Protein AF-U3CA37-F1 (afdb_monomer)

Mean predicted aligned error: 13.5 Å

Secondary structure (DSSP, 8-state):
----PPP-----------TT--------EETTEE-------S------PEEP-TTTEEEETTTTEEEEE-S--SEEE--SEETTEE--EE-TTTTTTS--SEEEPPTT--EE-TTTT-SS--S--PPPTT--EE-TTTT-SS---

pLDDT: mean 79.8, std 25.6, range [34.44, 98.94]

Sequence (145 aa):
MIKSKAPIVLLASIVVAVGSNCSYAEKIVEDGRISVNPTPKTPERSTKSMMLTLAMVDFDKKTGMINRYSASYPSIIIPKVLDGVTVKEIGEWAFYGNNLTSVTIPDSVTTIGYGAFAENNLTSVTIPDSVTTIGEWAFYSNKLT

Nearest PDB structures (foldseek):
  6mlx-assembly3_C  TM=6.012E-01  e=7.110E-04  Treponema pallidum
  4gt6-assembly1_A  TM=7.610E-01  e=6.012E-02  Faecalibacterium duncaniae
  4fd0-assembly1_A  TM=4.757E-01  e=2.683E-02  Bacteroides caccae ATCC 43185

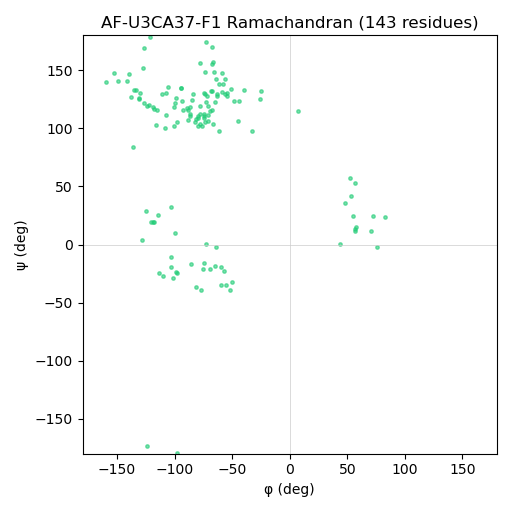Organism: NCBI:txid1219077

Radius of gyration: 23.81 Å; Cα contacts (8 Å, |Δi|>4): 264; chains: 1; bounding box: 54×65×43 Å

Structure (mmCIF, N/CA/C/O backbone):
data_AF-U3CA37-F1
#
_entry.id   AF-U3CA37-F1
#
loop_
_atom_site.group_PDB
_atom_site.id
_atom_site.type_symbol
_atom_site.label_atom_id
_atom_site.label_alt_id
_atom_site.label_comp_id
_atom_site.label_asym_id
_atom_site.label_entity_id
_atom_site.label_seq_id
_atom_site.pdbx_PDB_ins_code
_atom_site.Cartn_x
_atom_site.Cartn_y
_atom_site.Cartn_z
_atom_site.occupancy
_atom_site.B_iso_or_equiv
_atom_site.auth_seq_id
_atom_site.auth_comp_id
_atom_site.auth_asym_id
_atom_site.auth_atom_id
_atom_site.pdbx_PDB_model_num
ATOM 1 N N . MET A 1 1 ? 27.567 -56.763 28.546 1.00 39.06 1 MET A N 1
ATOM 2 C CA . MET A 1 1 ? 26.875 -55.483 28.270 1.00 39.06 1 MET A CA 1
ATOM 3 C C . MET A 1 1 ? 27.781 -54.343 28.708 1.00 39.06 1 MET A C 1
ATOM 5 O O . MET A 1 1 ? 27.805 -53.989 29.879 1.00 39.06 1 MET A O 1
ATOM 9 N N . ILE A 1 2 ? 28.616 -53.854 27.792 1.00 36.28 2 ILE A N 1
ATOM 10 C CA . ILE A 1 2 ? 29.615 -52.817 28.069 1.00 36.28 2 ILE A CA 1
ATOM 11 C C . ILE A 1 2 ? 28.906 -51.470 27.890 1.00 36.28 2 ILE A C 1
ATOM 13 O O . ILE A 1 2 ? 28.464 -51.151 26.790 1.00 36.28 2 ILE A O 1
ATOM 17 N N . LYS A 1 3 ? 28.715 -50.715 28.977 1.00 36.09 3 LYS A N 1
ATOM 18 C CA . LYS A 1 3 ? 28.159 -49.356 28.919 1.00 36.09 3 LYS A CA 1
ATOM 19 C C . LYS A 1 3 ? 29.220 -48.440 28.299 1.00 36.09 3 LYS A C 1
ATOM 21 O O . LYS A 1 3 ? 30.213 -48.134 28.952 1.00 36.09 3 LYS A O 1
ATOM 26 N N . SER A 1 4 ? 29.022 -48.037 27.046 1.00 35.75 4 SER A N 1
ATOM 27 C CA . SER A 1 4 ? 29.830 -47.000 26.400 1.00 35.75 4 SER A CA 1
ATOM 28 C C . SER A 1 4 ? 29.549 -45.659 27.084 1.00 35.75 4 SER A C 1
ATOM 30 O O . SER A 1 4 ? 28.411 -45.188 27.087 1.00 35.75 4 SER A O 1
ATOM 32 N N . LYS A 1 5 ? 30.565 -45.076 27.729 1.00 39.62 5 LYS A N 1
ATOM 33 C CA . LYS A 1 5 ? 30.531 -43.685 28.197 1.00 39.62 5 LYS A CA 1
ATOM 34 C C . LYS A 1 5 ? 30.661 -42.785 26.965 1.00 39.62 5 LYS A C 1
ATOM 36 O O . LYS A 1 5 ? 31.640 -42.908 26.238 1.00 39.62 5 LYS A O 1
ATOM 41 N N . ALA A 1 6 ? 29.695 -41.895 26.744 1.00 35.78 6 ALA A N 1
ATOM 42 C CA . ALA A 1 6 ? 29.813 -40.847 25.732 1.00 35.78 6 ALA A CA 1
ATOM 43 C C . ALA A 1 6 ? 31.064 -39.982 26.011 1.00 35.78 6 ALA A C 1
ATOM 45 O O . ALA A 1 6 ? 31.322 -39.675 27.182 1.00 35.78 6 ALA A O 1
ATOM 46 N N . PRO A 1 7 ? 31.854 -39.595 24.993 1.00 38.53 7 PRO A N 1
ATOM 47 C CA . PRO A 1 7 ? 32.984 -38.705 25.203 1.00 38.53 7 PRO A CA 1
ATOM 48 C C . PRO A 1 7 ? 32.479 -37.307 25.578 1.00 38.53 7 PRO A C 1
ATOM 50 O O . PRO A 1 7 ? 31.579 -36.752 24.952 1.00 38.53 7 PRO A O 1
ATOM 53 N N . ILE A 1 8 ? 33.068 -36.750 26.634 1.00 37.31 8 ILE A N 1
ATOM 54 C CA . ILE A 1 8 ? 32.865 -35.370 27.076 1.00 37.31 8 ILE A CA 1
ATOM 55 C C . ILE A 1 8 ? 33.556 -34.467 26.046 1.00 37.31 8 ILE A C 1
ATOM 57 O O . ILE A 1 8 ? 34.781 -34.481 25.945 1.00 37.31 8 ILE A O 1
ATOM 61 N N . VAL A 1 9 ? 32.788 -33.700 25.269 1.00 39.66 9 VAL A N 1
ATOM 62 C CA . VAL A 1 9 ? 33.335 -32.701 24.338 1.00 39.66 9 VAL A CA 1
ATOM 63 C C . VAL A 1 9 ? 33.628 -31.428 25.127 1.00 39.66 9 VAL A C 1
ATOM 65 O O . VAL A 1 9 ? 32.716 -30.709 25.529 1.00 39.66 9 VAL A O 1
ATOM 68 N N . LEU A 1 10 ? 34.909 -31.163 25.389 1.00 39.41 10 LEU A N 1
ATOM 69 C CA . LEU A 1 10 ? 35.355 -29.898 25.967 1.00 39.41 10 LEU A CA 1
ATOM 70 C C . LEU A 1 10 ? 35.407 -28.848 24.845 1.00 39.41 10 LEU A C 1
ATOM 72 O O . LEU A 1 10 ? 36.269 -28.916 23.970 1.00 39.41 10 LEU A O 1
ATOM 76 N N . LEU A 1 11 ? 34.487 -27.883 24.854 1.00 38.59 11 LEU A N 1
ATOM 77 C CA . LEU A 1 11 ? 34.545 -26.729 23.955 1.00 38.59 11 LEU A CA 1
ATOM 78 C C . LEU A 1 11 ? 35.635 -25.773 24.456 1.00 38.59 11 LEU A C 1
ATOM 80 O O . LEU A 1 11 ? 35.476 -25.132 25.492 1.00 38.59 11 LEU A O 1
ATOM 84 N N . ALA A 1 12 ? 36.751 -25.680 23.734 1.00 39.03 12 ALA A N 1
ATOM 85 C CA . ALA A 1 12 ? 37.747 -24.635 23.944 1.00 39.03 12 ALA A CA 1
ATOM 86 C C . ALA A 1 12 ? 37.557 -23.549 22.877 1.00 39.03 12 ALA A C 1
ATOM 88 O O . ALA A 1 12 ? 37.954 -23.722 21.725 1.00 39.03 12 ALA A O 1
ATOM 89 N N . SER A 1 13 ? 36.940 -22.428 23.250 1.00 40.34 13 SER A N 1
ATOM 90 C CA . SER A 1 13 ? 36.810 -21.263 22.372 1.00 40.34 13 SER A CA 1
ATOM 91 C C . SER A 1 13 ? 38.147 -20.519 22.306 1.00 40.34 13 SER A C 1
ATOM 93 O O . SER A 1 13 ? 38.495 -19.786 23.229 1.00 40.34 13 SER A O 1
ATOM 95 N N . ILE A 1 14 ? 38.912 -20.690 21.225 1.00 43.09 14 ILE A N 1
ATOM 96 C CA . ILE A 1 14 ? 40.054 -19.816 20.917 1.00 43.09 14 ILE A CA 1
ATOM 97 C C . ILE A 1 14 ? 39.560 -18.694 20.002 1.00 43.09 14 ILE A C 1
ATOM 99 O O . 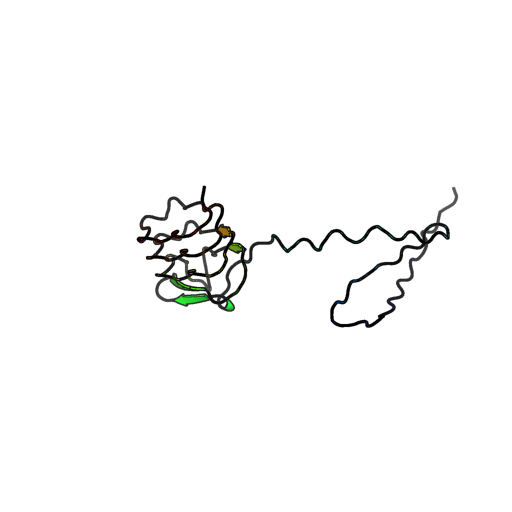ILE A 1 14 ? 39.141 -18.933 18.872 1.00 43.09 14 ILE A O 1
ATOM 103 N N . VAL A 1 15 ? 39.618 -17.458 20.499 1.00 37.84 15 VAL A N 1
ATOM 104 C CA . VAL A 1 15 ? 39.380 -16.248 19.705 1.00 37.84 15 VAL A CA 1
ATOM 105 C C . VAL A 1 15 ? 40.668 -15.919 18.952 1.00 37.84 15 VAL A C 1
ATOM 107 O O . VAL A 1 15 ? 41.637 -15.470 19.559 1.00 37.84 15 VAL A O 1
ATOM 110 N N . VAL A 1 16 ? 40.697 -16.125 17.634 1.00 38.69 16 VAL A N 1
ATOM 111 C CA . VAL A 1 16 ? 41.711 -15.500 16.771 1.00 3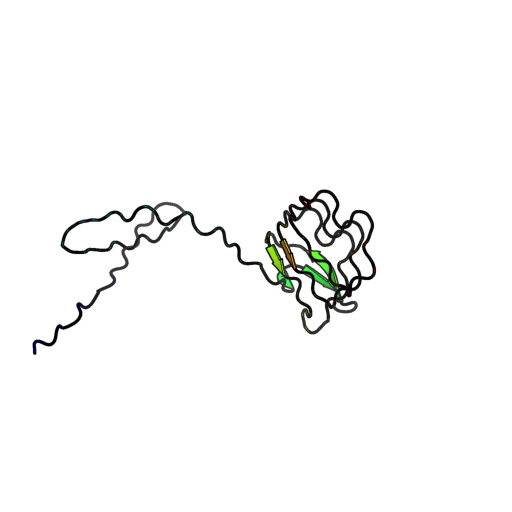8.69 16 VAL A CA 1
ATOM 112 C C . VAL A 1 16 ? 41.077 -14.259 16.159 1.00 38.69 16 VAL A C 1
ATOM 114 O O . VAL A 1 16 ? 40.220 -14.353 15.285 1.00 38.69 16 VAL A O 1
ATOM 117 N N . ALA A 1 17 ? 41.473 -13.086 16.650 1.00 34.44 17 ALA A N 1
ATOM 118 C CA . ALA A 1 17 ? 41.082 -11.820 16.053 1.00 34.44 17 ALA A CA 1
ATOM 119 C C . ALA A 1 17 ? 41.876 -11.601 14.758 1.00 34.44 17 ALA A C 1
ATOM 121 O O . ALA A 1 17 ? 43.083 -11.371 14.794 1.00 34.44 17 ALA A O 1
ATOM 122 N N . VAL A 1 18 ? 41.188 -11.637 13.618 1.00 39.78 18 VAL A N 1
ATOM 123 C CA . VAL A 1 18 ? 41.654 -11.035 12.364 1.00 39.78 18 VAL A CA 1
ATOM 124 C C . VAL A 1 18 ? 40.518 -10.185 11.785 1.00 39.78 18 VAL A C 1
ATOM 126 O O . VAL A 1 18 ? 39.391 -10.650 11.669 1.00 39.78 18 VAL A O 1
ATOM 129 N N . GLY A 1 19 ? 40.836 -8.913 11.521 1.00 38.06 19 GLY A N 1
ATOM 130 C CA . GLY A 1 19 ? 40.036 -7.838 10.907 1.00 38.06 19 GLY A CA 1
ATOM 131 C C . GLY A 1 19 ? 38.548 -8.075 10.607 1.00 38.06 19 GLY A C 1
ATOM 132 O O . GLY A 1 19 ? 38.212 -8.838 9.713 1.00 38.06 19 GLY A O 1
ATOM 133 N N . SER A 1 20 ? 37.688 -7.315 11.297 1.00 50.25 20 SER A N 1
ATOM 134 C CA . SER A 1 20 ? 36.280 -6.943 11.022 1.00 50.25 20 SER A CA 1
ATOM 135 C C . SER A 1 20 ? 35.258 -7.981 10.526 1.00 50.25 20 SER A C 1
ATOM 137 O O . SER A 1 20 ? 34.098 -7.617 10.385 1.00 50.25 20 SER A O 1
ATOM 139 N N . ASN A 1 21 ? 35.608 -9.251 10.338 1.00 45.44 21 ASN A N 1
ATOM 140 C CA . ASN A 1 21 ? 34.684 -10.314 9.947 1.00 45.44 21 ASN A CA 1
ATOM 141 C C . ASN A 1 21 ? 34.958 -11.573 10.781 1.00 45.44 21 ASN A C 1
ATOM 143 O O . ASN A 1 21 ? 35.661 -12.487 10.354 1.00 45.44 21 ASN A O 1
ATOM 147 N N . CYS A 1 22 ? 34.390 -11.632 11.988 1.00 37.94 22 CYS A N 1
ATOM 148 C CA . CYS A 1 22 ? 34.384 -12.854 12.789 1.00 37.94 22 CYS A CA 1
ATOM 149 C C . CYS A 1 22 ? 33.518 -13.924 12.102 1.00 37.94 22 CYS A C 1
ATOM 151 O O . CYS A 1 22 ? 32.294 -13.874 12.188 1.00 37.94 22 CYS A O 1
ATOM 153 N N . SER A 1 23 ? 34.144 -14.912 11.459 1.00 44.31 23 SER A N 1
ATOM 154 C CA . SER A 1 23 ? 33.488 -16.175 11.105 1.00 44.31 23 SER A CA 1
ATOM 155 C C . SER A 1 23 ? 33.872 -17.233 12.133 1.00 44.31 23 SER A C 1
ATOM 157 O O . SER A 1 23 ? 35.054 -17.527 12.308 1.00 44.31 23 SER A O 1
ATOM 159 N N . TYR A 1 24 ? 32.878 -17.825 12.799 1.00 43.12 24 TYR A N 1
ATOM 160 C CA . TYR A 1 24 ? 33.071 -19.035 13.597 1.00 43.12 24 TYR A CA 1
ATOM 161 C C . TYR A 1 24 ? 33.473 -20.175 12.648 1.00 43.12 24 TYR A C 1
ATOM 163 O O . TYR A 1 24 ? 32.755 -20.467 11.693 1.00 43.12 24 TYR A O 1
ATOM 171 N N . ALA A 1 25 ? 34.621 -20.803 12.885 1.00 43.41 25 ALA A N 1
ATOM 172 C CA . ALA A 1 25 ? 34.962 -22.087 12.288 1.00 43.41 25 ALA A CA 1
ATOM 173 C C . ALA A 1 25 ? 35.081 -23.093 13.434 1.00 43.41 25 ALA A C 1
ATOM 175 O O . ALA A 1 25 ? 36.063 -23.078 14.176 1.00 43.41 25 ALA A O 1
ATOM 176 N N . GLU A 1 26 ? 34.065 -23.936 13.620 1.00 46.53 26 GLU A N 1
ATOM 177 C CA . GLU A 1 26 ? 34.178 -25.067 14.539 1.00 46.53 26 GLU A CA 1
ATOM 178 C C . GLU A 1 26 ? 35.123 -26.105 13.925 1.00 46.53 26 GLU A C 1
ATOM 180 O O . GLU A 1 26 ? 34.899 -26.613 12.825 1.00 46.53 26 GLU A O 1
ATOM 185 N N . LYS A 1 27 ? 36.226 -26.398 14.619 1.00 49.94 27 LYS A N 1
ATOM 186 C CA . LYS A 1 27 ? 37.180 -27.431 14.216 1.00 49.94 27 LYS A CA 1
ATOM 187 C C . LYS A 1 27 ? 36.723 -28.762 14.809 1.00 49.94 27 LYS A C 1
ATOM 189 O O . LYS A 1 27 ? 36.863 -28.972 16.010 1.00 49.94 27 LYS A O 1
ATOM 194 N N . ILE A 1 28 ? 36.196 -29.658 13.978 1.00 46.22 28 ILE A N 1
ATOM 195 C CA . ILE A 1 28 ? 35.865 -31.027 14.395 1.00 46.22 28 ILE A CA 1
ATOM 196 C C . ILE A 1 28 ? 37.139 -31.879 14.306 1.00 46.22 28 ILE A C 1
ATOM 198 O O . ILE A 1 28 ? 37.834 -31.861 13.289 1.00 46.22 28 ILE A O 1
ATOM 202 N N . VAL A 1 29 ? 37.468 -32.602 15.378 1.00 48.94 29 VAL A N 1
ATOM 203 C CA . VAL A 1 29 ? 38.515 -33.634 15.376 1.00 48.94 29 VAL A CA 1
ATOM 204 C C . VAL A 1 29 ? 37.819 -34.987 15.461 1.00 48.94 29 VAL A C 1
ATOM 206 O O . VAL A 1 29 ? 37.422 -35.406 16.543 1.00 48.94 29 VAL A O 1
ATOM 209 N N . GLU A 1 30 ? 37.683 -35.663 14.324 1.00 46.91 30 GLU A N 1
ATOM 210 C CA . GLU A 1 30 ? 37.276 -37.070 14.257 1.00 46.91 30 GLU A CA 1
ATOM 211 C C . GLU A 1 30 ? 38.470 -37.913 13.786 1.00 46.91 30 GLU A C 1
ATOM 213 O O . GLU A 1 30 ? 39.156 -37.569 12.820 1.00 46.91 30 GLU A O 1
ATOM 218 N 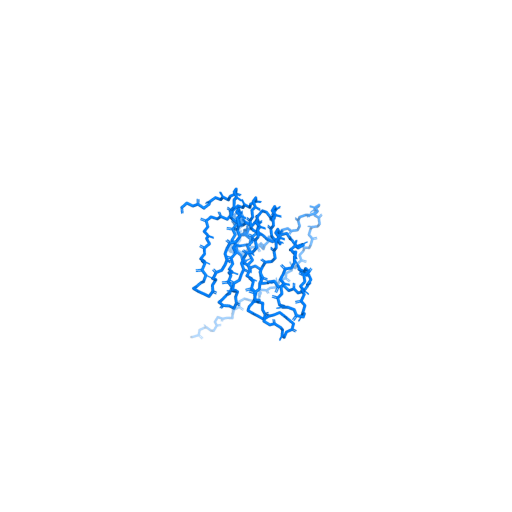N . ASP A 1 31 ? 38.768 -38.989 14.521 1.00 51.97 31 ASP A N 1
ATOM 219 C CA . ASP A 1 31 ? 39.752 -40.030 14.180 1.00 51.97 31 ASP A CA 1
ATOM 220 C C . ASP A 1 31 ? 41.141 -39.541 13.721 1.00 51.97 31 ASP A C 1
ATOM 222 O O . ASP A 1 31 ? 41.799 -40.142 12.870 1.00 51.97 31 ASP A O 1
ATOM 226 N N . GLY A 1 32 ? 41.621 -38.437 14.302 1.00 52.69 32 GLY A N 1
ATOM 227 C CA . GLY A 1 32 ? 42.980 -37.930 14.079 1.00 52.69 32 GLY A CA 1
ATOM 228 C C . GLY A 1 32 ? 43.232 -37.344 12.685 1.00 52.69 32 GLY A C 1
ATOM 229 O O . GLY A 1 32 ? 44.383 -37.059 12.350 1.00 52.69 32 GLY A O 1
ATOM 230 N N . ARG A 1 33 ? 42.190 -37.122 11.873 1.00 44.50 33 ARG A N 1
ATOM 231 C CA . ARG A 1 33 ? 42.300 -36.443 10.575 1.00 44.50 33 ARG A CA 1
ATOM 232 C C . ARG A 1 33 ? 41.689 -35.050 10.661 1.00 44.50 33 ARG A C 1
ATOM 234 O O . ARG A 1 33 ? 40.564 -34.872 11.113 1.00 44.50 33 ARG A O 1
ATOM 241 N N . ILE A 1 34 ? 42.434 -34.047 10.197 1.00 52.03 34 ILE A N 1
ATOM 242 C CA . ILE A 1 34 ? 41.888 -32.703 9.991 1.00 52.03 34 ILE A CA 1
ATOM 243 C C . ILE A 1 34 ? 41.087 -32.753 8.692 1.00 52.03 34 ILE A C 1
ATOM 245 O O . ILE A 1 34 ? 41.666 -32.759 7.608 1.00 52.03 34 ILE A O 1
ATOM 249 N N . SER A 1 35 ? 39.764 -32.797 8.801 1.00 47.50 35 SER A N 1
ATOM 250 C CA . SER A 1 35 ? 38.889 -32.488 7.675 1.00 47.50 35 SER A CA 1
ATOM 251 C C . SER A 1 35 ? 38.619 -30.986 7.690 1.00 47.50 35 SER A C 1
ATOM 253 O O . SER A 1 35 ? 38.043 -30.464 8.646 1.00 47.50 35 SER A O 1
ATOM 255 N N . VAL A 1 36 ? 39.064 -30.264 6.658 1.00 50.97 36 VAL A N 1
ATOM 256 C CA . VAL A 1 36 ? 38.512 -28.935 6.386 1.00 50.97 36 VAL A CA 1
ATOM 257 C C . VAL A 1 36 ? 37.122 -29.169 5.815 1.00 50.97 36 VAL A C 1
ATOM 259 O O . VAL A 1 36 ? 36.973 -29.633 4.687 1.00 50.97 36 VAL A O 1
ATOM 262 N N . ASN A 1 37 ? 36.092 -28.919 6.620 1.00 43.00 37 ASN A N 1
ATOM 263 C CA . ASN A 1 37 ? 34.734 -28.896 6.096 1.00 43.00 37 ASN A CA 1
ATOM 264 C C . ASN A 1 37 ? 34.721 -27.862 4.953 1.00 43.00 37 ASN A C 1
ATOM 266 O O . ASN A 1 37 ? 35.234 -26.755 5.170 1.00 43.00 37 ASN A O 1
ATOM 270 N N . PRO A 1 38 ? 34.215 -28.186 3.745 1.00 49.25 38 PRO A N 1
ATOM 271 C CA . PRO A 1 38 ? 34.028 -27.171 2.722 1.00 49.25 38 PRO A CA 1
ATOM 272 C C . PRO A 1 38 ? 33.257 -26.019 3.356 1.00 49.25 38 PRO A C 1
ATOM 274 O O . PRO A 1 38 ? 32.322 -26.239 4.129 1.00 49.25 38 PRO A O 1
ATOM 277 N N . THR A 1 39 ? 33.758 -24.817 3.087 1.00 42.81 39 THR A N 1
ATOM 278 C CA . THR A 1 39 ? 33.263 -23.520 3.542 1.00 42.81 39 THR A CA 1
ATOM 279 C C . THR A 1 39 ? 31.771 -23.559 3.866 1.00 42.81 39 THR A C 1
ATOM 281 O O . THR A 1 39 ? 30.999 -24.037 3.026 1.00 42.81 39 THR A O 1
ATOM 284 N N . PRO A 1 40 ? 31.336 -23.027 5.029 1.00 44.38 40 PRO A N 1
ATOM 285 C CA . PRO A 1 40 ? 29.926 -22.765 5.258 1.00 44.38 40 PRO A CA 1
ATOM 286 C C . PRO A 1 40 ? 29.373 -22.116 3.996 1.00 44.38 40 PRO A C 1
ATOM 288 O O . PRO A 1 40 ? 29.937 -21.126 3.513 1.00 44.38 40 PRO A O 1
ATOM 291 N N . LYS A 1 41 ? 28.333 -22.735 3.419 1.00 47.25 41 LYS A N 1
ATOM 292 C CA . LYS A 1 41 ? 27.541 -22.122 2.354 1.00 47.25 41 LYS A CA 1
ATOM 293 C C . LYS A 1 41 ? 27.370 -20.655 2.724 1.00 47.25 41 LYS A C 1
ATOM 295 O O . LYS A 1 41 ? 27.089 -20.354 3.885 1.00 47.25 41 LYS A O 1
ATOM 300 N N . THR A 1 42 ? 27.617 -19.791 1.743 1.00 39.59 42 THR A N 1
ATOM 301 C CA . THR A 1 42 ? 27.384 -18.346 1.779 1.00 39.59 42 THR A CA 1
ATOM 302 C C . THR A 1 42 ? 26.267 -18.044 2.772 1.00 39.59 42 THR A C 1
ATOM 304 O O . THR A 1 42 ? 25.219 -18.683 2.632 1.00 39.59 42 THR A O 1
ATOM 307 N N . PRO A 1 43 ? 26.479 -17.170 3.779 1.00 38.78 43 PRO A N 1
ATOM 308 C CA . PRO A 1 43 ? 25.476 -16.928 4.808 1.00 38.78 43 PRO A CA 1
ATOM 309 C C . PRO A 1 43 ? 24.157 -16.702 4.091 1.00 38.78 43 PRO A C 1
ATOM 311 O O . PRO A 1 43 ? 24.118 -15.876 3.174 1.00 38.78 43 PRO A O 1
ATOM 314 N N . GLU A 1 44 ? 23.136 -17.500 4.420 1.00 40.28 44 GLU A N 1
ATOM 315 C CA . GLU A 1 44 ? 21.782 -17.280 3.929 1.00 40.28 44 GLU A CA 1
ATOM 316 C C . GLU A 1 44 ? 21.524 -15.787 4.088 1.00 40.28 44 GLU A C 1
ATOM 318 O O . GLU A 1 44 ? 21.453 -15.273 5.207 1.00 40.28 44 GLU A O 1
ATOM 323 N N . ARG A 1 45 ? 21.520 -15.055 2.968 1.00 49.53 45 ARG A N 1
ATOM 324 C CA . ARG A 1 45 ? 21.203 -13.634 2.949 1.00 49.53 45 ARG A CA 1
ATOM 325 C C . ARG A 1 45 ? 19.776 -13.591 3.454 1.00 49.53 45 ARG A C 1
ATOM 327 O O . ARG A 1 45 ? 18.882 -13.910 2.684 1.00 49.53 45 ARG A O 1
ATOM 334 N N . SER A 1 46 ? 19.625 -13.319 4.750 1.00 50.50 46 SER A N 1
ATOM 335 C CA . SER A 1 46 ? 18.399 -13.440 5.534 1.00 50.50 46 SER A CA 1
ATOM 336 C C . SER A 1 46 ? 17.172 -13.129 4.678 1.00 50.50 46 SER A C 1
ATOM 338 O O . SER A 1 46 ? 16.821 -11.970 4.485 1.00 50.50 46 SER A O 1
ATOM 340 N N . THR A 1 47 ? 16.524 -14.175 4.162 1.00 60.03 47 THR A N 1
ATOM 341 C CA . THR A 1 47 ? 15.269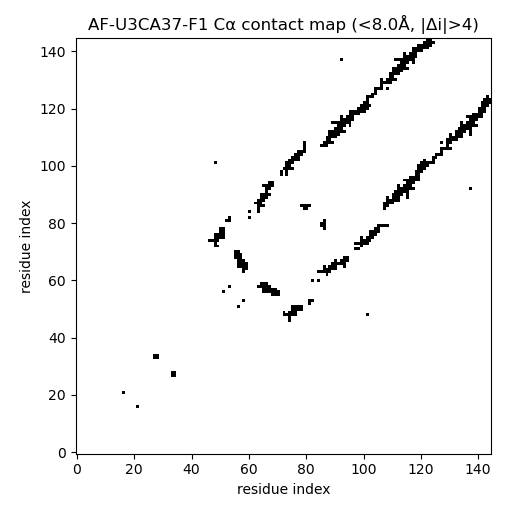 -14.109 3.393 1.00 60.03 47 THR A CA 1
ATOM 342 C C . THR A 1 47 ? 14.078 -13.794 4.296 1.00 60.03 47 THR A C 1
ATOM 344 O O . THR A 1 47 ? 12.939 -13.716 3.844 1.00 60.03 47 THR A O 1
ATOM 347 N N . LYS A 1 48 ? 14.336 -13.617 5.594 1.00 84.44 48 LYS A N 1
ATOM 348 C CA . LYS A 1 48 ? 13.341 -13.326 6.608 1.00 84.44 48 LYS A CA 1
ATOM 349 C C . LYS A 1 48 ? 12.781 -11.921 6.406 1.00 84.44 48 LYS A C 1
ATOM 351 O O . LYS A 1 48 ? 13.489 -10.931 6.586 1.00 84.44 48 LYS A O 1
ATOM 356 N N . SER A 1 49 ? 11.496 -11.853 6.079 1.00 90.81 49 SER A N 1
ATOM 357 C CA . SER A 1 49 ? 10.744 -10.603 6.053 1.00 90.81 49 SER A CA 1
ATOM 358 C C . SER A 1 49 ? 10.711 -9.958 7.438 1.00 90.81 49 SER A C 1
ATOM 360 O O . SER A 1 49 ? 10.517 -10.636 8.451 1.00 90.81 49 SER A O 1
ATOM 362 N N . MET A 1 50 ? 10.886 -8.641 7.482 1.00 96.06 50 MET A N 1
ATOM 363 C CA . MET A 1 50 ? 10.851 -7.849 8.703 1.00 96.06 50 MET A CA 1
ATOM 364 C C . MET A 1 50 ? 9.446 -7.296 8.941 1.00 96.06 50 MET A C 1
ATOM 366 O O . MET A 1 50 ? 8.900 -6.586 8.102 1.00 96.06 50 MET A O 1
ATOM 370 N N . MET A 1 51 ? 8.861 -7.591 10.099 1.00 97.12 51 MET A N 1
ATOM 371 C CA . MET A 1 51 ? 7.609 -6.954 10.503 1.00 97.12 51 MET A CA 1
ATOM 372 C C . MET A 1 51 ? 7.875 -5.506 10.907 1.00 97.12 51 MET A C 1
ATOM 374 O O . MET A 1 51 ? 8.772 -5.246 11.712 1.00 97.12 51 MET A O 1
ATOM 378 N N . LEU A 1 52 ? 7.104 -4.571 10.351 1.00 97.56 52 LEU A N 1
ATOM 379 C CA . LEU A 1 52 ? 7.271 -3.158 10.671 1.00 97.56 52 LEU A CA 1
ATOM 380 C C . LEU A 1 52 ? 6.961 -2.885 12.143 1.00 97.56 52 LEU A C 1
ATOM 382 O O . LEU A 1 52 ? 6.028 -3.435 12.728 1.00 97.56 52 LEU A O 1
ATOM 386 N N . THR A 1 53 ? 7.743 -1.978 12.716 1.00 97.62 53 THR A N 1
ATOM 387 C CA . THR A 1 53 ? 7.536 -1.417 14.050 1.00 97.62 53 THR A CA 1
ATOM 388 C C . THR A 1 53 ? 7.527 0.105 13.954 1.00 97.62 53 THR A C 1
ATOM 390 O O . THR A 1 53 ? 7.936 0.667 12.937 1.00 97.62 53 THR A O 1
ATOM 393 N N . LEU A 1 54 ? 7.126 0.790 15.029 1.00 96.06 54 LEU A N 1
ATOM 394 C CA . LEU A 1 54 ? 7.138 2.257 15.086 1.00 96.06 54 LEU A CA 1
ATOM 395 C C . LEU A 1 54 ? 8.519 2.878 14.819 1.00 96.06 54 LEU A C 1
ATOM 397 O O . LEU A 1 54 ? 8.597 4.032 14.429 1.00 96.06 54 LEU A O 1
ATOM 401 N N . ALA A 1 55 ? 9.612 2.136 15.016 1.00 96.62 55 ALA A N 1
ATOM 402 C CA . ALA A 1 55 ? 10.954 2.644 14.736 1.00 96.62 55 ALA A CA 1
ATOM 403 C C . ALA A 1 55 ? 11.273 2.716 13.230 1.00 96.62 55 ALA A C 1
ATOM 405 O O . ALA A 1 55 ? 12.251 3.348 12.844 1.00 96.62 55 ALA A O 1
ATOM 406 N N . MET A 1 56 ? 10.488 2.039 12.387 1.00 97.31 56 MET A N 1
ATOM 407 C CA . MET A 1 56 ? 10.744 1.906 10.947 1.00 97.31 56 MET A CA 1
ATOM 408 C C . MET A 1 56 ? 9.861 2.808 10.091 1.00 97.31 56 MET A C 1
ATOM 410 O O . MET A 1 56 ? 10.069 2.879 8.880 1.00 97.31 56 MET A O 1
ATOM 414 N N . VAL A 1 57 ? 8.843 3.426 10.692 1.00 98.25 57 VAL A N 1
ATOM 415 C CA . VAL A 1 57 ? 7.845 4.209 9.973 1.00 98.25 57 VAL A CA 1
ATOM 416 C C . VAL A 1 57 ? 7.469 5.473 10.724 1.00 98.25 57 VAL A C 1
ATOM 418 O O . VAL A 1 57 ? 7.386 5.487 11.949 1.00 98.25 57 VAL A O 1
ATOM 421 N N . ASP A 1 58 ? 7.165 6.515 9.966 1.00 98.50 58 ASP A N 1
ATOM 422 C CA . ASP A 1 58 ? 6.300 7.586 10.434 1.00 98.50 58 ASP A CA 1
ATOM 423 C C . ASP A 1 58 ? 4.846 7.103 10.316 1.00 98.50 58 ASP A C 1
ATOM 425 O O . ASP A 1 58 ? 4.345 6.876 9.211 1.00 98.50 58 ASP A O 1
ATOM 429 N N . PHE A 1 59 ? 4.204 6.866 11.461 1.00 98.62 59 PHE A N 1
ATOM 430 C CA . PHE A 1 59 ? 2.850 6.329 11.555 1.00 98.62 59 PHE A CA 1
ATOM 431 C C . PHE A 1 59 ? 1.927 7.320 12.261 1.00 98.62 59 PHE A C 1
ATOM 433 O O . PHE A 1 59 ? 2.107 7.631 13.444 1.00 98.62 59 PHE A O 1
ATOM 440 N N . ASP A 1 60 ? 0.898 7.775 11.550 1.00 98.50 60 ASP A N 1
ATOM 441 C CA . ASP A 1 60 ? -0.142 8.617 12.120 1.00 98.50 60 ASP A CA 1
ATOM 442 C C . ASP A 1 60 ? -1.147 7.763 12.902 1.00 98.50 60 ASP A C 1
ATOM 444 O O . ASP A 1 60 ? -2.052 7.131 12.355 1.00 98.50 60 ASP A O 1
ATOM 448 N N . LYS A 1 61 ? -1.010 7.793 14.229 1.00 98.00 61 LYS A N 1
ATOM 449 C CA . LYS A 1 61 ? -1.875 7.063 15.166 1.00 98.00 61 LYS A CA 1
ATOM 450 C C . LYS A 1 61 ? -3.329 7.543 15.168 1.00 98.00 61 LYS A C 1
ATOM 452 O O . LYS A 1 61 ? -4.191 6.822 15.663 1.00 98.00 61 LYS A O 1
ATOM 457 N N . LYS A 1 62 ? -3.627 8.748 14.669 1.00 98.31 62 LYS A N 1
ATOM 458 C CA . LYS A 1 62 ? -5.008 9.257 14.612 1.00 98.31 62 LYS A CA 1
ATOM 459 C C . LYS A 1 62 ? -5.783 8.614 13.470 1.00 98.31 62 LYS A C 1
ATOM 461 O O . LYS A 1 62 ? -6.965 8.315 13.625 1.00 98.31 62 LYS A O 1
ATOM 466 N N . THR A 1 63 ? -5.122 8.413 12.336 1.00 98.19 63 THR A N 1
ATOM 467 C CA . THR A 1 63 ? -5.747 7.938 11.095 1.00 98.19 63 THR A CA 1
ATOM 468 C C . THR A 1 63 ? -5.492 6.452 10.844 1.00 98.19 63 THR A C 1
ATOM 470 O O . THR A 1 63 ? -6.345 5.774 10.271 1.00 98.19 63 THR A O 1
ATOM 473 N N . GLY A 1 64 ? -4.373 5.914 11.333 1.00 98.56 64 GLY A N 1
ATOM 474 C CA . GLY A 1 64 ? -3.891 4.584 10.970 1.00 98.56 64 GLY A CA 1
ATOM 475 C C . GLY A 1 64 ? -3.107 4.578 9.655 1.00 98.56 64 GLY A C 1
ATOM 476 O O . GLY A 1 64 ? -3.048 3.538 8.994 1.00 98.56 64 GLY A O 1
ATOM 477 N N . MET A 1 65 ? -2.547 5.725 9.259 1.00 98.88 65 MET A N 1
ATOM 478 C CA . MET A 1 65 ? -1.786 5.896 8.021 1.00 98.88 65 MET A CA 1
ATOM 479 C C . MET A 1 65 ? -0.283 5.720 8.249 1.00 98.88 65 MET A C 1
ATOM 481 O O . MET A 1 65 ? 0.292 6.292 9.176 1.00 98.88 65 MET A O 1
ATOM 485 N N . ILE A 1 66 ? 0.373 4.960 7.372 1.00 98.88 66 ILE A N 1
ATOM 486 C CA . ILE A 1 66 ? 1.836 4.965 7.255 1.00 98.88 66 ILE A CA 1
ATOM 487 C C . ILE A 1 66 ? 2.225 6.092 6.298 1.00 98.88 66 ILE A C 1
ATOM 489 O O . ILE A 1 66 ? 1.967 5.990 5.101 1.00 98.88 66 ILE A O 1
ATOM 493 N N . ASN A 1 67 ? 2.854 7.144 6.820 1.00 98.69 67 ASN A N 1
ATOM 494 C CA . ASN A 1 67 ? 3.283 8.310 6.042 1.00 98.69 67 ASN A CA 1
ATOM 495 C C . ASN A 1 67 ? 4.601 8.061 5.313 1.00 98.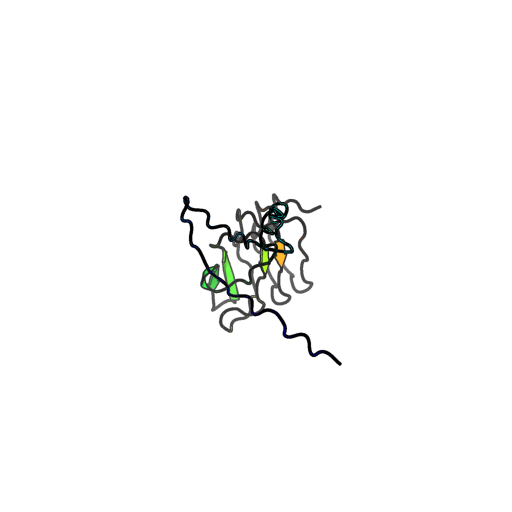69 67 ASN A C 1
ATOM 497 O O . ASN A 1 67 ? 4.818 8.561 4.215 1.00 98.69 67 ASN A O 1
ATOM 501 N N . ARG A 1 68 ? 5.516 7.325 5.951 1.00 98.62 68 ARG A N 1
ATOM 502 C CA . ARG A 1 68 ? 6.862 7.107 5.424 1.00 98.62 68 ARG A CA 1
ATOM 503 C C . ARG A 1 68 ? 7.515 5.889 6.047 1.00 98.62 68 ARG A C 1
ATOM 505 O O . ARG A 1 68 ? 7.456 5.713 7.257 1.00 98.62 68 ARG A O 1
ATOM 512 N N . TYR A 1 69 ? 8.223 5.118 5.239 1.00 98.31 69 TYR A N 1
ATOM 513 C CA . TYR A 1 69 ? 9.172 4.098 5.656 1.00 98.31 69 TYR A CA 1
ATOM 514 C C . TYR A 1 69 ? 10.590 4.673 5.699 1.00 98.31 69 TYR A C 1
ATOM 516 O O . TYR A 1 69 ? 11.006 5.413 4.806 1.00 98.31 69 TYR A O 1
ATOM 524 N N . SER A 1 70 ? 11.322 4.379 6.772 1.00 93.62 70 SER A N 1
ATOM 525 C CA . SER A 1 70 ? 12.639 4.964 7.061 1.00 93.62 70 SER A CA 1
ATOM 526 C C . SER A 1 70 ? 13.726 3.929 7.367 1.00 93.62 70 SER A C 1
ATOM 528 O O . SER A 1 70 ? 14.857 4.305 7.675 1.00 93.62 70 SER A O 1
ATOM 530 N N . ALA A 1 71 ? 13.411 2.635 7.272 1.00 93.75 71 ALA A N 1
ATOM 531 C CA . ALA A 1 71 ? 14.381 1.552 7.429 1.00 93.75 71 ALA A CA 1
ATOM 532 C C . ALA A 1 71 ? 14.884 1.029 6.066 1.00 93.75 71 ALA A C 1
ATOM 534 O O . ALA A 1 71 ? 14.515 1.537 5.014 1.00 93.75 71 ALA A O 1
ATOM 535 N N . SER A 1 72 ? 15.771 0.030 6.082 1.00 90.12 72 SER A N 1
ATOM 536 C CA . SER A 1 72 ? 16.451 -0.497 4.886 1.00 90.12 72 SER A CA 1
ATOM 537 C C . SER A 1 72 ? 16.270 -2.007 4.693 1.00 90.12 72 SER A C 1
ATOM 539 O O . SER A 1 72 ? 17.135 -2.687 4.137 1.00 90.12 72 SER A O 1
ATOM 541 N N . TYR A 1 73 ? 15.146 -2.558 5.161 1.00 94.44 73 TYR A N 1
ATOM 542 C CA . TYR A 1 73 ? 14.836 -3.975 4.978 1.00 94.44 73 TYR A CA 1
ATOM 543 C C . TYR A 1 73 ? 14.176 -4.206 3.613 1.00 94.44 73 TYR A C 1
ATOM 545 O O . TYR A 1 73 ? 13.128 -3.625 3.353 1.00 94.44 73 TYR A O 1
ATOM 553 N N . PRO A 1 74 ? 14.721 -5.090 2.759 1.00 93.62 74 PRO A N 1
ATOM 554 C CA . PRO A 1 74 ? 14.184 -5.315 1.415 1.00 93.62 74 PRO A CA 1
ATOM 555 C C . PRO A 1 74 ? 12.885 -6.136 1.412 1.00 93.62 74 PRO A C 1
ATOM 557 O O . PRO A 1 74 ? 12.117 -6.073 0.460 1.00 93.62 74 PRO A O 1
ATOM 560 N N . SER A 1 75 ? 12.611 -6.905 2.465 1.00 95.69 75 SER A N 1
ATOM 561 C CA . SER A 1 75 ? 11.375 -7.678 2.601 1.00 95.69 75 SER A CA 1
ATOM 562 C C . SER A 1 75 ? 10.664 -7.264 3.875 1.00 95.69 75 SER A C 1
ATOM 564 O O . SER A 1 75 ? 11.226 -7.421 4.961 1.00 95.69 75 SER A O 1
ATOM 566 N N . ILE A 1 76 ? 9.438 -6.757 3.757 1.00 96.94 76 ILE A N 1
ATOM 567 C CA . ILE A 1 76 ? 8.677 -6.233 4.896 1.00 96.94 76 ILE A CA 1
ATOM 568 C C . ILE A 1 76 ? 7.277 -6.836 5.009 1.00 96.94 76 ILE A C 1
ATOM 570 O O . ILE A 1 76 ? 6.654 -7.219 4.019 1.00 96.94 76 ILE A O 1
ATOM 574 N N . ILE A 1 77 ? 6.774 -6.886 6.240 1.00 98.06 77 ILE A N 1
ATOM 575 C CA . ILE A 1 77 ? 5.385 -7.212 6.565 1.00 98.06 77 ILE A CA 1
ATOM 576 C C . ILE A 1 77 ? 4.780 -5.990 7.246 1.00 98.06 77 ILE A C 1
ATOM 578 O O . ILE A 1 77 ? 5.226 -5.598 8.329 1.00 98.06 77 ILE A O 1
ATOM 582 N N . ILE A 1 78 ? 3.765 -5.395 6.623 1.00 98.50 78 ILE A N 1
ATOM 583 C CA . ILE A 1 78 ? 2.974 -4.333 7.239 1.00 98.50 78 ILE A CA 1
ATOM 584 C C . ILE A 1 78 ? 2.002 -5.013 8.221 1.00 98.50 78 ILE A C 1
ATOM 586 O O . ILE A 1 78 ? 1.210 -5.861 7.804 1.00 98.50 78 ILE A O 1
ATOM 590 N N . PRO A 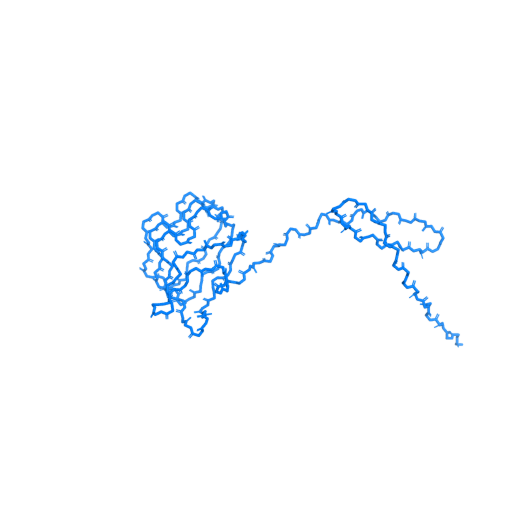1 79 ? 2.065 -4.719 9.531 1.00 98.50 79 PRO A N 1
ATOM 591 C CA . PRO A 1 79 ? 1.171 -5.344 10.489 1.00 98.50 79 PRO A CA 1
ATOM 592 C C . PRO A 1 79 ? -0.237 -4.759 10.362 1.00 98.50 79 PRO A C 1
ATOM 594 O O . PRO A 1 79 ? -0.413 -3.575 10.095 1.00 98.50 79 PRO A O 1
ATOM 597 N N . LYS A 1 80 ? -1.252 -5.580 10.636 1.00 98.69 80 LYS A N 1
ATOM 598 C CA . LYS A 1 80 ? -2.653 -5.135 10.715 1.00 98.69 80 LYS A CA 1
ATOM 599 C C . LYS A 1 80 ? -2.868 -4.057 11.782 1.00 98.69 80 LYS A C 1
ATOM 601 O O . LYS A 1 80 ? -3.700 -3.169 11.624 1.00 98.69 80 LYS A O 1
ATOM 606 N N . VAL A 1 81 ? -2.126 -4.153 12.883 1.00 98.56 81 VAL A N 1
ATOM 607 C CA . VAL A 1 81 ? -2.194 -3.238 14.025 1.00 98.56 81 VAL A CA 1
ATOM 608 C C . VAL A 1 81 ? -0.785 -2.791 14.380 1.00 98.56 81 VAL A C 1
ATOM 610 O O . VAL A 1 81 ? 0.102 -3.626 14.555 1.00 98.56 81 VAL A O 1
ATOM 613 N N . LEU A 1 82 ? -0.595 -1.485 14.531 1.00 97.75 82 LEU A N 1
ATOM 614 C CA . LEU A 1 82 ? 0.639 -0.876 14.997 1.00 97.75 82 LEU A CA 1
ATOM 615 C C . LEU A 1 82 ? 0.315 0.039 16.179 1.00 97.75 82 LEU A C 1
ATOM 617 O O . LEU A 1 82 ? -0.517 0.934 16.071 1.00 97.75 82 LEU A O 1
ATOM 621 N N . ASP A 1 83 ? 0.939 -0.227 17.328 1.00 96.94 83 ASP A N 1
ATOM 622 C CA . ASP A 1 83 ? 0.709 0.524 18.573 1.00 96.94 83 ASP A CA 1
ATOM 623 C C . ASP A 1 83 ? -0.771 0.612 18.995 1.00 96.94 83 ASP A C 1
ATOM 625 O O . ASP A 1 83 ? -1.283 1.660 19.376 1.00 96.94 83 ASP A O 1
ATOM 629 N N . GLY A 1 84 ? -1.497 -0.501 18.856 1.00 98.00 84 GLY A N 1
ATOM 630 C CA . GLY A 1 84 ? -2.925 -0.575 19.182 1.00 98.00 84 GLY A CA 1
ATOM 631 C C . GLY A 1 84 ? -3.859 0.082 18.158 1.00 98.00 84 GLY A C 1
ATOM 632 O O . GLY A 1 84 ? -5.075 -0.020 18.304 1.00 98.00 84 GLY A O 1
ATOM 633 N N . VAL A 1 85 ? -3.328 0.696 17.097 1.00 98.62 85 VAL A N 1
ATOM 634 C CA . VAL A 1 85 ? -4.111 1.326 16.027 1.00 98.62 85 VAL A CA 1
ATOM 635 C C . VAL A 1 85 ? -4.072 0.457 14.775 1.00 98.62 85 VAL A C 1
ATOM 637 O O . VAL A 1 85 ? -3.028 -0.052 14.379 1.00 98.62 85 VAL A O 1
ATOM 640 N N . THR A 1 86 ? -5.225 0.268 14.136 1.00 98.75 86 THR A N 1
ATOM 641 C CA . THR A 1 86 ? -5.311 -0.472 12.869 1.00 98.75 86 THR A CA 1
ATOM 642 C C . THR A 1 86 ? -4.620 0.299 11.746 1.00 98.75 86 THR A C 1
ATOM 644 O O . THR A 1 86 ? -4.899 1.483 11.568 1.00 98.75 86 THR A O 1
ATOM 647 N N . VAL A 1 87 ? -3.769 -0.370 10.967 1.00 98.88 87 VAL A N 1
ATOM 648 C CA . VAL A 1 87 ? -3.169 0.197 9.753 1.00 98.88 87 VAL A CA 1
ATOM 649 C C . VAL A 1 87 ? -4.204 0.144 8.632 1.00 98.88 87 VAL A C 1
ATOM 651 O O . VAL A 1 87 ? -4.591 -0.943 8.201 1.00 98.88 87 VAL A O 1
ATOM 654 N N . LYS A 1 88 ? -4.676 1.310 8.194 1.00 98.75 88 LYS A N 1
ATOM 655 C CA . LYS A 1 88 ? -5.774 1.460 7.222 1.00 98.75 88 LYS A CA 1
ATOM 656 C C . LYS A 1 88 ? -5.316 1.987 5.872 1.00 98.75 88 LYS A C 1
ATOM 658 O O . LYS A 1 88 ? -5.962 1.711 4.861 1.00 98.75 88 LYS A O 1
ATOM 663 N N . GLU A 1 89 ? -4.229 2.746 5.866 1.00 98.88 89 GLU A N 1
ATOM 664 C CA . GLU A 1 89 ? -3.784 3.499 4.703 1.00 98.88 89 GLU A CA 1
ATOM 665 C C . GLU A 1 89 ? -2.264 3.480 4.582 1.00 98.88 89 GLU A C 1
ATOM 667 O O . GLU A 1 89 ? -1.527 3.574 5.569 1.00 98.88 89 GLU A O 1
ATOM 672 N N . ILE A 1 90 ? -1.808 3.357 3.343 1.00 98.94 90 ILE A N 1
ATOM 673 C CA . ILE A 1 90 ? -0.418 3.558 2.962 1.00 98.94 90 ILE A CA 1
ATOM 674 C C . ILE A 1 90 ? -0.377 4.881 2.206 1.00 98.94 90 ILE A C 1
ATOM 676 O O . ILE A 1 90 ? -0.945 4.975 1.120 1.00 98.94 90 ILE A O 1
ATOM 680 N N . GLY A 1 91 ? 0.254 5.890 2.803 1.00 98.88 91 GLY A N 1
ATOM 681 C CA . GLY A 1 91 ? 0.246 7.257 2.296 1.00 98.88 91 GLY A CA 1
ATOM 682 C C . GLY A 1 91 ? 0.999 7.430 0.978 1.00 98.88 91 GLY A C 1
ATOM 683 O O . GLY A 1 91 ? 1.713 6.539 0.503 1.00 98.88 91 GLY A O 1
ATOM 684 N N . GLU A 1 92 ? 0.842 8.614 0.389 1.00 98.81 92 GLU A N 1
ATOM 685 C CA . GLU A 1 92 ? 1.565 9.010 -0.818 1.00 98.81 92 GLU A CA 1
ATOM 686 C C . GLU A 1 92 ? 3.075 8.870 -0.615 1.00 98.81 92 GLU A C 1
ATOM 688 O O . GLU A 1 92 ? 3.627 9.319 0.390 1.00 98.81 92 GLU A O 1
ATOM 693 N N . TRP A 1 93 ? 3.738 8.216 -1.571 1.00 98.75 93 TRP A N 1
ATOM 694 C CA . TRP A 1 93 ? 5.184 7.968 -1.556 1.00 98.75 93 TRP A CA 1
ATOM 695 C C . TRP A 1 93 ? 5.732 7.228 -0.325 1.00 98.75 93 TRP A C 1
ATOM 697 O O . TRP A 1 93 ? 6.952 7.175 -0.148 1.00 98.75 93 TRP A O 1
ATOM 707 N N . ALA A 1 94 ? 4.879 6.627 0.512 1.00 98.75 94 ALA A N 1
ATOM 708 C CA . ALA A 1 94 ? 5.280 6.114 1.822 1.00 98.75 94 ALA A CA 1
ATOM 709 C C . ALA A 1 94 ? 6.452 5.119 1.766 1.00 98.75 94 ALA A C 1
ATOM 711 O O . ALA A 1 94 ? 7.306 5.121 2.650 1.00 98.75 94 ALA A O 1
ATOM 712 N N . PHE A 1 95 ? 6.531 4.304 0.716 1.00 98.75 95 PHE A N 1
ATOM 713 C CA . PHE A 1 95 ? 7.597 3.332 0.474 1.00 98.75 95 PHE A CA 1
ATOM 714 C C . PHE A 1 95 ? 8.368 3.602 -0.829 1.00 98.75 95 PHE A C 1
ATOM 716 O O . PHE A 1 95 ? 9.082 2.719 -1.309 1.00 98.75 95 PHE A O 1
ATOM 723 N N . TYR A 1 96 ? 8.307 4.814 -1.382 1.00 98.62 96 TYR A N 1
ATOM 724 C CA . TYR A 1 96 ? 9.003 5.181 -2.618 1.00 98.62 96 TYR A CA 1
ATOM 725 C C . TYR A 1 96 ? 10.526 4.995 -2.524 1.00 98.62 96 TYR A C 1
ATOM 727 O O . TYR A 1 96 ? 11.148 5.477 -1.576 1.00 98.62 96 TYR A O 1
ATOM 735 N N . GLY A 1 97 ? 11.143 4.334 -3.509 1.00 98.06 97 GLY A N 1
ATOM 736 C CA . GLY A 1 97 ? 12.607 4.312 -3.629 1.00 98.06 97 GLY A CA 1
ATOM 737 C C . GLY A 1 97 ? 13.354 3.469 -2.583 1.00 98.06 97 GLY A C 1
ATOM 738 O O . GLY A 1 97 ? 14.515 3.757 -2.297 1.00 98.06 97 GLY A O 1
ATOM 739 N N . ASN A 1 98 ? 12.724 2.457 -1.970 1.00 97.00 98 ASN A N 1
ATOM 740 C CA . ASN A 1 98 ? 13.272 1.745 -0.798 1.00 97.00 98 ASN A CA 1
ATOM 741 C C . ASN A 1 98 ? 13.945 0.397 -1.097 1.00 97.00 98 ASN A C 1
ATOM 743 O O . ASN A 1 98 ? 14.284 -0.347 -0.176 1.00 97.00 98 ASN A O 1
ATOM 747 N N . ASN A 1 99 ? 14.174 0.066 -2.370 1.00 96.44 99 ASN A N 1
ATOM 748 C CA . ASN A 1 99 ? 14.748 -1.217 -2.792 1.00 96.44 99 ASN A CA 1
ATOM 749 C C . ASN A 1 99 ? 13.979 -2.452 -2.279 1.00 96.44 99 ASN A C 1
ATOM 751 O O . ASN A 1 99 ? 14.562 -3.536 -2.180 1.00 96.44 99 ASN A O 1
ATOM 755 N N . LEU A 1 100 ? 12.684 -2.318 -1.978 1.00 96.81 100 LEU A N 1
ATOM 756 C CA . LEU A 1 100 ? 11.867 -3.431 -1.504 1.00 96.81 100 LEU A CA 1
ATOM 757 C C . LEU A 1 100 ? 11.770 -4.507 -2.583 1.00 96.81 100 LEU A C 1
ATOM 759 O O . LEU A 1 100 ? 11.429 -4.215 -3.723 1.00 96.81 100 LEU A O 1
ATOM 763 N N . THR A 1 101 ? 12.042 -5.755 -2.224 1.00 96.31 101 THR A N 1
ATOM 764 C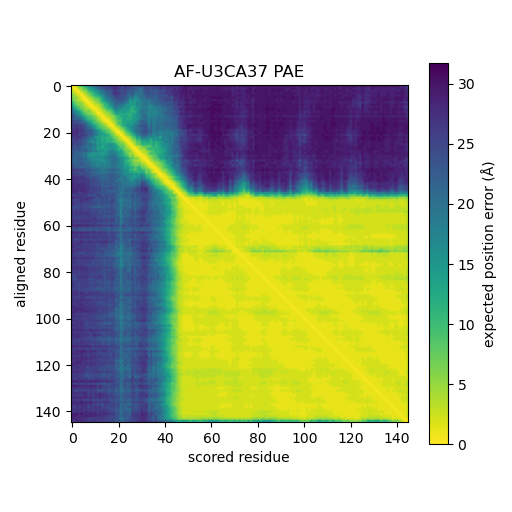 CA . THR A 1 101 ? 11.854 -6.945 -3.060 1.00 96.31 101 THR A CA 1
ATOM 765 C C . THR A 1 101 ? 10.553 -7.677 -2.745 1.00 96.31 101 THR A C 1
ATOM 767 O O . THR A 1 101 ? 10.040 -8.398 -3.599 1.00 96.31 101 THR A O 1
ATOM 770 N N . SER A 1 102 ? 10.017 -7.494 -1.531 1.00 96.25 102 SER A N 1
ATOM 771 C CA . SER A 1 102 ? 8.745 -8.071 -1.091 1.00 96.25 102 SER A CA 1
ATOM 772 C C . SER A 1 102 ? 8.041 -7.169 -0.080 1.00 96.25 102 SER A C 1
ATOM 774 O O . SER A 1 102 ? 8.664 -6.642 0.843 1.00 96.25 102 SER A O 1
ATOM 776 N N . VAL A 1 103 ? 6.718 -7.081 -0.194 1.00 97.88 103 VAL A N 1
ATOM 777 C CA . VAL A 1 103 ? 5.841 -6.460 0.802 1.00 97.88 103 VAL A CA 1
ATOM 778 C C . VAL A 1 103 ? 4.622 -7.347 1.036 1.00 97.88 103 VAL A C 1
ATOM 780 O O . VAL A 1 103 ? 3.994 -7.820 0.092 1.00 97.88 103 VAL A O 1
ATOM 783 N N . THR A 1 104 ? 4.283 -7.582 2.301 1.00 98.06 104 THR A N 1
ATOM 784 C CA . THR A 1 104 ? 2.989 -8.153 2.693 1.00 98.06 104 THR A CA 1
ATOM 785 C C . THR A 1 104 ? 2.083 -7.030 3.184 1.00 98.06 104 THR A C 1
ATOM 787 O O . THR A 1 104 ? 2.416 -6.362 4.165 1.00 98.06 104 THR A O 1
ATOM 790 N N . ILE A 1 105 ? 0.957 -6.830 2.496 1.00 98.62 105 ILE A N 1
ATOM 791 C CA . ILE A 1 105 ? -0.065 -5.827 2.818 1.00 98.62 105 ILE A CA 1
ATOM 792 C C . ILE A 1 105 ? -1.200 -6.532 3.583 1.00 98.62 105 ILE A C 1
ATOM 794 O O . ILE A 1 105 ? -1.702 -7.543 3.090 1.00 98.62 105 ILE A O 1
ATOM 798 N N . PRO A 1 106 ? -1.597 -6.065 4.781 1.00 98.56 106 PRO A N 1
ATOM 799 C CA . PRO A 1 106 ? -2.652 -6.700 5.557 1.00 98.56 106 PRO A CA 1
ATOM 800 C C . PRO A 1 106 ? -4.037 -6.330 5.014 1.00 98.56 106 PRO A C 1
ATOM 802 O O . PRO A 1 106 ? -4.239 -5.257 4.449 1.00 98.56 106 PRO A O 1
ATOM 805 N N . ASP A 1 107 ? -5.013 -7.192 5.288 1.00 98.44 107 ASP A N 1
ATOM 806 C CA . ASP A 1 107 ? -6.437 -7.043 4.943 1.00 98.44 107 ASP A CA 1
ATOM 807 C C . ASP A 1 107 ? -7.152 -5.860 5.631 1.00 98.44 107 ASP A C 1
ATOM 809 O O . ASP A 1 107 ? -8.341 -5.634 5.425 1.00 98.44 107 ASP A O 1
ATOM 813 N N . SER A 1 108 ? -6.463 -5.116 6.498 1.00 98.69 108 SER A N 1
ATOM 814 C CA . SER A 1 108 ? -6.983 -3.876 7.077 1.00 98.69 108 SER A CA 1
ATOM 815 C C . SER A 1 108 ? -6.737 -2.651 6.208 1.00 98.69 108 SER A C 1
ATOM 817 O O . SER A 1 108 ? -7.363 -1.617 6.444 1.00 98.69 108 SER A O 1
ATOM 819 N N . VAL A 1 109 ? -5.824 -2.740 5.236 1.00 98.88 109 VAL A N 1
ATOM 820 C CA . VAL A 1 109 ? -5.529 -1.628 4.334 1.00 98.88 109 VAL A CA 1
ATOM 821 C C . VAL A 1 109 ? -6.663 -1.486 3.329 1.00 98.88 109 VAL A C 1
ATOM 823 O O . VAL A 1 109 ? -7.073 -2.452 2.687 1.00 98.88 109 VAL A O 1
ATOM 826 N N . THR A 1 110 ? -7.148 -0.256 3.192 1.00 98.88 110 THR A N 1
ATOM 827 C CA . THR A 1 110 ? -8.234 0.123 2.278 1.00 98.88 110 THR A CA 1
ATOM 828 C C . THR A 1 110 ? -7.766 1.052 1.160 1.00 98.88 110 THR A C 1
ATOM 830 O O . THR A 1 110 ? -8.349 1.029 0.074 1.00 98.88 110 THR A O 1
ATOM 833 N N . THR A 1 111 ? -6.673 1.790 1.393 1.00 98.94 111 THR A N 1
ATOM 834 C CA . THR A 1 111 ? -6.105 2.771 0.461 1.00 98.94 111 THR A CA 1
ATOM 835 C C . THR A 1 111 ? -4.593 2.599 0.331 1.00 98.94 111 THR A C 1
ATOM 837 O O . THR A 1 111 ? -3.876 2.513 1.332 1.00 98.94 111 THR A O 1
ATOM 840 N N . ILE A 1 112 ? -4.113 2.587 -0.914 1.00 98.94 112 ILE A N 1
ATOM 841 C CA . ILE A 1 112 ? -2.698 2.690 -1.287 1.00 98.94 112 ILE A CA 1
ATOM 842 C C . ILE A 1 112 ? -2.529 3.994 -2.070 1.00 98.94 112 ILE A C 1
ATOM 844 O O . ILE A 1 112 ? -3.124 4.140 -3.132 1.00 98.94 112 ILE A O 1
ATOM 848 N N . GLY A 1 113 ? -1.756 4.944 -1.549 1.00 98.88 113 GLY A N 1
ATOM 849 C CA . GLY A 1 113 ? -1.622 6.297 -2.094 1.00 98.88 113 GLY A CA 1
ATOM 850 C C . GLY A 1 113 ? -0.822 6.403 -3.397 1.00 98.88 113 GLY A C 1
ATOM 851 O O . GLY A 1 113 ? -0.222 5.437 -3.880 1.00 98.88 113 GLY A O 1
ATOM 852 N N . TYR A 1 114 ? -0.798 7.617 -3.958 1.00 98.88 114 TYR A N 1
ATOM 853 C CA . TYR A 1 114 ? -0.034 7.957 -5.163 1.00 98.88 114 TYR A CA 1
ATOM 854 C C . TYR A 1 114 ? 1.445 7.586 -4.998 1.00 98.88 114 TYR A C 1
ATOM 856 O O . TYR A 1 114 ? 2.078 7.951 -4.004 1.00 98.88 114 TYR A O 1
ATOM 864 N N . GLY A 1 115 ? 1.992 6.827 -5.951 1.00 98.75 115 GLY A N 1
ATOM 865 C CA . GLY A 1 115 ? 3.403 6.429 -5.944 1.00 98.75 115 GLY A CA 1
ATOM 866 C C . GLY A 1 115 ? 3.874 5.656 -4.700 1.00 98.75 115 GLY A C 1
ATOM 867 O O . GLY A 1 115 ? 5.080 5.549 -4.484 1.00 98.75 115 GLY A O 1
ATOM 868 N N . ALA A 1 116 ? 2.963 5.127 -3.872 1.00 98.88 116 ALA A N 1
ATOM 869 C CA . ALA A 1 116 ? 3.275 4.584 -2.547 1.00 98.88 116 ALA A CA 1
ATOM 870 C C . ALA A 1 116 ? 4.414 3.554 -2.536 1.00 98.88 116 ALA A C 1
ATOM 872 O O . ALA A 1 116 ? 5.245 3.583 -1.636 1.00 98.88 116 ALA A O 1
ATOM 873 N N . PHE A 1 117 ? 4.482 2.678 -3.536 1.00 98.81 117 PHE A N 1
ATOM 874 C CA . PHE A 1 117 ? 5.517 1.656 -3.716 1.00 98.81 117 PHE A CA 1
ATOM 875 C C . PHE A 1 117 ? 6.322 1.843 -5.009 1.00 98.81 117 PHE A C 1
ATOM 877 O O . PHE A 1 117 ? 6.966 0.896 -5.471 1.00 98.81 117 PHE A O 1
ATOM 884 N N . ALA A 1 118 ? 6.314 3.035 -5.609 1.00 98.81 118 ALA A N 1
ATOM 885 C CA . ALA A 1 118 ? 7.064 3.275 -6.836 1.00 98.81 118 ALA A CA 1
ATOM 886 C C . ALA A 1 118 ? 8.590 3.216 -6.620 1.00 98.81 118 ALA A C 1
ATOM 888 O O . ALA A 1 118 ? 9.078 3.427 -5.507 1.00 98.81 118 ALA A O 1
ATOM 889 N N . GLU A 1 119 ? 9.333 2.920 -7.689 1.00 98.56 119 GLU A N 1
ATOM 890 C CA . GLU A 1 119 ? 10.805 2.821 -7.700 1.00 98.56 119 GLU A CA 1
ATOM 891 C C . GLU A 1 119 ? 11.343 1.796 -6.680 1.00 98.56 119 GLU A C 1
ATOM 893 O O . GLU A 1 119 ? 12.196 2.083 -5.838 1.00 98.56 119 GLU A O 1
ATOM 898 N N . ASN A 1 120 ? 10.824 0.569 -6.733 1.00 98.44 120 ASN A N 1
ATOM 899 C CA . ASN A 1 120 ? 11.267 -0.546 -5.892 1.00 98.44 120 ASN A CA 1
ATOM 900 C C . ASN A 1 120 ? 11.687 -1.755 -6.753 1.00 98.44 120 ASN A C 1
ATOM 902 O O . ASN A 1 120 ? 11.812 -1.689 -7.971 1.00 98.44 120 ASN A O 1
ATOM 906 N N . ASN A 1 121 ? 11.978 -2.885 -6.112 1.00 97.94 121 ASN A N 1
ATOM 907 C CA . ASN A 1 121 ? 12.364 -4.139 -6.763 1.00 97.94 121 ASN A CA 1
ATOM 908 C C . ASN A 1 121 ? 11.311 -5.241 -6.549 1.00 97.94 121 ASN A C 1
ATOM 910 O O . ASN A 1 121 ? 11.668 -6.422 -6.553 1.00 97.94 121 ASN A O 1
ATOM 914 N N . LEU A 1 122 ? 10.040 -4.880 -6.321 1.00 97.56 122 LEU A N 1
ATOM 915 C CA . LEU A 1 122 ? 8.991 -5.848 -6.005 1.00 97.56 122 LEU A CA 1
ATOM 916 C C . LEU A 1 122 ? 8.805 -6.793 -7.191 1.00 97.56 122 LEU A C 1
ATOM 918 O O . LEU A 1 122 ? 8.635 -6.342 -8.321 1.00 97.56 122 LEU A O 1
ATOM 922 N N . THR A 1 123 ? 8.859 -8.095 -6.922 1.00 95.50 123 THR A N 1
ATOM 923 C CA . THR A 1 123 ? 8.693 -9.153 -7.939 1.00 95.50 123 THR A CA 1
ATOM 924 C C . THR A 1 123 ? 7.273 -9.705 -7.973 1.00 95.50 123 THR A C 1
ATOM 926 O O . THR A 1 123 ? 6.806 -10.179 -8.999 1.00 95.50 123 THR A O 1
ATOM 929 N N . SER A 1 124 ? 6.562 -9.590 -6.855 1.00 94.25 124 SER A N 1
ATOM 930 C CA . SER A 1 124 ? 5.151 -9.925 -6.723 1.00 94.25 124 SER A CA 1
ATOM 931 C C . SER A 1 124 ? 4.537 -9.080 -5.616 1.00 94.25 124 SER A C 1
ATOM 933 O O . SER A 1 124 ? 5.201 -8.811 -4.611 1.00 94.25 124 SER A O 1
ATOM 935 N N . VAL A 1 125 ? 3.264 -8.726 -5.757 1.00 95.00 125 VAL A N 1
ATOM 936 C CA . VAL A 1 125 ? 2.459 -8.128 -4.688 1.00 95.00 125 VAL A CA 1
ATOM 937 C C . VAL A 1 125 ? 1.084 -8.775 -4.732 1.00 95.00 125 VAL A C 1
ATOM 939 O O . VAL A 1 125 ? 0.442 -8.801 -5.777 1.00 95.00 125 VAL A O 1
ATOM 942 N N . THR A 1 126 ? 0.627 -9.305 -3.601 1.00 95.38 126 THR A N 1
ATOM 943 C CA . THR A 1 126 ? -0.780 -9.683 -3.437 1.00 95.38 126 THR A CA 1
ATOM 944 C C . THR A 1 126 ? -1.526 -8.473 -2.899 1.00 95.38 126 THR A C 1
ATOM 946 O O . THR A 1 126 ? -1.205 -7.997 -1.810 1.00 95.38 126 THR A O 1
ATOM 949 N N . ILE A 1 127 ? -2.487 -7.964 -3.668 1.00 97.50 127 ILE A N 1
ATOM 950 C CA . ILE A 1 127 ? -3.380 -6.888 -3.233 1.00 97.50 127 ILE A CA 1
ATOM 951 C C . ILE A 1 127 ? -4.564 -7.532 -2.500 1.00 97.50 127 ILE A C 1
ATOM 953 O O . ILE A 1 127 ? -5.263 -8.334 -3.118 1.00 97.50 127 ILE A O 1
ATOM 957 N N . PRO A 1 128 ? -4.787 -7.240 -1.206 1.00 97.44 128 PRO A N 1
ATOM 958 C CA . PRO A 1 128 ? -5.950 -7.756 -0.488 1.00 97.44 128 PRO A CA 1
ATOM 959 C C . PRO A 1 128 ? -7.266 -7.199 -1.047 1.00 97.44 128 PRO A C 1
ATOM 961 O O . PRO A 1 128 ? -7.322 -6.028 -1.420 1.00 97.44 128 PRO A O 1
ATOM 964 N N . ASP A 1 129 ? -8.345 -7.987 -0.989 1.00 97.81 129 ASP A N 1
ATOM 965 C CA . ASP A 1 129 ? -9.696 -7.580 -1.431 1.00 97.81 129 ASP A CA 1
ATOM 966 C C . ASP A 1 129 ? -10.248 -6.351 -0.683 1.00 97.81 129 ASP A C 1
ATOM 968 O O . ASP A 1 129 ? -11.178 -5.692 -1.142 1.00 97.81 129 ASP A O 1
ATOM 972 N N . SER A 1 130 ? -9.683 -6.034 0.486 1.00 98.50 130 SER A N 1
ATOM 973 C CA . SER A 1 130 ? -10.024 -4.846 1.271 1.00 98.50 130 SER A CA 1
ATOM 974 C C . SER A 1 130 ? -9.567 -3.537 0.624 1.00 98.50 130 SER A C 1
ATOM 976 O O . SER A 1 130 ? -10.090 -2.475 0.968 1.00 98.50 130 SER A O 1
ATOM 978 N N . VAL A 1 131 ? -8.583 -3.586 -0.279 1.00 98.69 131 VAL A N 1
ATOM 979 C CA . VAL A 1 131 ? -8.047 -2.403 -0.954 1.00 98.69 131 VAL A CA 1
ATOM 980 C C . VAL A 1 131 ? -9.048 -1.943 -2.006 1.00 98.69 131 VAL A C 1
ATOM 982 O O . VAL A 1 131 ? -9.250 -2.589 -3.028 1.00 98.69 131 VAL A O 1
ATOM 985 N N . THR A 1 132 ? -9.661 -0.790 -1.756 1.00 98.56 132 THR A N 1
ATOM 986 C CA . THR A 1 132 ? -10.671 -0.190 -2.644 1.00 98.56 132 THR A CA 1
ATOM 987 C C . THR A 1 132 ? -10.112 0.962 -3.469 1.00 98.56 132 THR A C 1
ATOM 989 O O . THR A 1 132 ? -10.689 1.316 -4.493 1.00 98.56 132 THR A O 1
ATOM 992 N N . THR A 1 133 ? -8.982 1.539 -3.046 1.00 98.75 133 THR A N 1
ATOM 993 C CA . THR A 1 133 ? -8.324 2.656 -3.730 1.00 98.75 133 THR A CA 1
ATOM 994 C C . THR A 1 133 ? -6.839 2.369 -3.922 1.00 98.75 133 THR A C 1
ATOM 996 O O . THR A 1 133 ? -6.123 2.090 -2.958 1.00 98.75 133 THR A O 1
ATOM 999 N N . ILE A 1 134 ? -6.373 2.477 -5.168 1.00 98.81 134 ILE A N 1
ATOM 1000 C CA . ILE A 1 134 ? -4.955 2.431 -5.538 1.00 98.81 134 ILE A CA 1
ATOM 1001 C C . ILE A 1 134 ? -4.644 3.708 -6.313 1.00 98.81 134 ILE A C 1
ATOM 1003 O O . ILE A 1 134 ? -5.241 3.969 -7.357 1.00 98.81 134 ILE A O 1
ATOM 1007 N N . GLY A 1 135 ? -3.729 4.508 -5.779 1.00 98.69 135 GLY A N 1
ATOM 1008 C CA . GLY A 1 135 ? -3.289 5.756 -6.373 1.00 98.69 135 GLY A CA 1
ATOM 1009 C C . GLY A 1 135 ? -2.533 5.539 -7.678 1.00 98.69 135 GLY A C 1
ATOM 1010 O O . GLY A 1 135 ? -1.949 4.482 -7.936 1.00 98.69 135 GLY A O 1
ATOM 1011 N N . GLU A 1 136 ? -2.521 6.579 -8.504 1.00 98.75 136 GLU A N 1
ATOM 1012 C CA . GLU A 1 136 ? -1.741 6.585 -9.734 1.00 98.75 136 GLU A CA 1
ATOM 1013 C C . GLU A 1 136 ? -0.261 6.302 -9.426 1.00 98.75 136 GLU A C 1
ATOM 1015 O O . GLU A 1 136 ? 0.274 6.696 -8.385 1.00 98.75 136 GLU A O 1
ATOM 1020 N N . TRP A 1 137 ? 0.389 5.547 -10.313 1.00 98.50 137 TRP A N 1
ATOM 1021 C CA . TRP A 1 137 ? 1.789 5.136 -10.183 1.00 98.50 137 TRP A CA 1
ATOM 1022 C C . TRP A 1 137 ? 2.142 4.365 -8.903 1.00 98.50 137 TRP A C 1
ATOM 1024 O O . TRP A 1 137 ? 3.327 4.149 -8.667 1.00 98.50 137 TRP A O 1
ATOM 1034 N N . ALA A 1 138 ? 1.178 3.892 -8.099 1.00 98.56 138 ALA A N 1
ATOM 1035 C CA . ALA A 1 138 ? 1.448 3.252 -6.806 1.00 98.56 138 ALA A CA 1
ATOM 1036 C C . ALA A 1 138 ? 2.508 2.139 -6.865 1.00 98.56 138 ALA A C 1
ATOM 1038 O O . ALA A 1 138 ? 3.263 1.983 -5.917 1.00 98.56 138 ALA A O 1
ATOM 1039 N N . PHE A 1 139 ? 2.607 1.409 -7.979 1.00 98.50 139 PHE A N 1
ATOM 1040 C CA . PHE A 1 139 ? 3.592 0.341 -8.192 1.00 98.50 139 PHE A CA 1
ATOM 1041 C C . PHE A 1 139 ? 4.517 0.587 -9.397 1.00 98.50 139 PHE A C 1
ATOM 1043 O O . PHE A 1 139 ? 5.128 -0.351 -9.911 1.00 98.50 139 PHE A O 1
ATOM 1050 N N . TYR A 1 140 ? 4.637 1.830 -9.866 1.00 98.38 140 TYR A N 1
ATOM 1051 C CA . TYR A 1 140 ? 5.488 2.183 -11.007 1.00 98.38 140 TYR A CA 1
ATOM 1052 C C . TYR A 1 140 ? 6.962 1.822 -10.779 1.00 98.38 140 TYR A C 1
ATOM 1054 O O . TYR A 1 140 ? 7.445 1.897 -9.654 1.00 98.38 140 TYR A O 1
ATOM 1062 N N . SER A 1 141 ? 7.689 1.462 -11.843 1.00 98.12 141 SER A N 1
ATOM 1063 C CA . SER A 1 141 ? 9.115 1.106 -11.766 1.00 98.12 141 SER A CA 1
ATOM 1064 C C . SER A 1 141 ? 9.387 0.028 -10.697 1.00 98.12 141 SER A C 1
ATOM 1066 O O . SER A 1 141 ? 10.127 0.218 -9.735 1.00 98.12 141 SER A O 1
ATOM 1068 N N . ASN A 1 142 ? 8.707 -1.114 -10.844 1.00 98.31 142 ASN A N 1
ATOM 1069 C CA . ASN A 1 142 ? 8.960 -2.349 -10.099 1.00 98.31 142 ASN A CA 1
ATOM 1070 C C . ASN A 1 142 ? 9.283 -3.496 -11.070 1.00 98.31 142 ASN A C 1
ATOM 1072 O O . ASN A 1 142 ? 9.258 -3.322 -12.287 1.00 98.31 142 ASN A O 1
ATOM 1076 N N . LYS A 1 143 ? 9.567 -4.690 -10.541 1.00 97.56 143 LYS A N 1
ATOM 1077 C CA 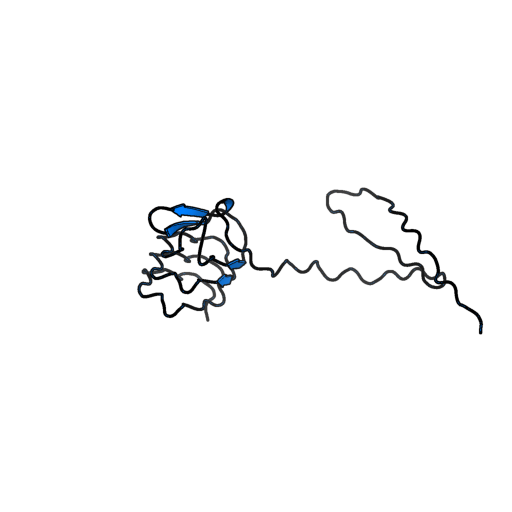. LYS A 1 143 ? 9.856 -5.910 -11.317 1.00 97.56 143 LYS A CA 1
ATOM 1078 C C . LYS A 1 143 ? 8.660 -6.866 -11.348 1.00 97.56 143 LYS A C 1
ATOM 1080 O O . LYS A 1 143 ? 8.844 -8.079 -11.350 1.00 97.56 143 LYS A O 1
ATOM 1085 N N . LEU A 1 144 ? 7.451 -6.308 -11.316 1.00 92.75 144 LEU A N 1
ATOM 1086 C CA . LEU A 1 144 ? 6.206 -7.070 -11.347 1.00 92.75 144 LEU A CA 1
ATOM 1087 C C . LEU A 1 144 ? 6.013 -7.641 -12.755 1.00 92.75 144 LEU A C 1
ATOM 1089 O O . LEU A 1 144 ? 6.103 -6.898 -13.734 1.00 92.75 144 LEU A O 1
ATOM 1093 N N . THR A 1 145 ? 5.776 -8.948 -12.838 1.00 76.00 145 THR A N 1
ATOM 1094 C CA . THR A 1 145 ? 5.525 -9.696 -14.081 1.00 76.00 145 THR A CA 1
ATOM 1095 C C . THR A 1 145 ? 4.186 -10.397 -14.029 1.00 76.00 145 THR A C 1
ATOM 1097 O O . THR A 1 145 ? 3.871 -10.912 -12.931 1.00 76.00 145 THR A O 1
#

Foldseek 3Di:
DDDDDDDDDDDDDDDDDDPDDDDDDDFDDDPNDGDPDPDDDDPPPPPDAAEDAVVQFDADQVPLETAAGDDQGQHYEDDCDYPNGGNAEYEACRQAQRQHQYYHDDLNYQEQEALSNANYAHADYDDHPNHPYYYHNSHHNYNHD

Solvent-accessible surface area (backbone atoms only — not comparable to full-atom values): 8702 Å² total; per-residue (Å²): 137,84,82,80,76,79,82,84,82,80,85,78,86,78,86,78,91,61,82,101,61,91,73,91,76,84,83,65,81,57,95,90,46,87,65,80,71,77,72,80,72,73,75,77,76,74,82,70,61,42,69,65,49,77,91,34,37,48,64,42,76,90,75,17,29,36,53,30,60,73,64,82,64,37,30,34,31,50,53,49,56,56,95,89,28,54,32,30,33,39,28,56,43,15,46,43,64,48,58,28,44,35,59,44,62,38,69,51,29,34,36,39,22,42,28,17,43,13,48,27,45,28,49,59,73,71,80,42,90,46,47,79,43,74,31,66,54,23,64,38,64,45,54,66,121

InterPro domains:
  IPR026906 BspA-type LRR region [PF13306] (86-144)
  IPR032675 Leucine-rich repeat domain superfamily [G3DSA:3.80.10.10] (44-145)
  IPR053139 Putative surface bspA-like protein [PTHR45661] (75-145)